Protein AF-A0A952EY52-F1 (afdb_monomer_lite)

Sequence (114 aa):
MATPSFNVDDKAAGAGRILRYQLNVLASTAEDVVQSAGGWLYDRARAGWDVNVFVAGGDPRPLVILGATALDLDEGLLSMVRGASHGAALAVSADLLGADIRVRDEILRVLKHG

Radius of gyration: 19.31 Å; chains: 1; bounding box: 33×36×69 Å

Structure (mmCIF, N/CA/C/O backbone):
data_AF-A0A952EY52-F1
#
_entry.id   AF-A0A952EY52-F1
#
loop_
_atom_site.group_PDB
_atom_site.id
_atom_site.type_symbol
_atom_site.label_atom_id
_atom_site.label_alt_id
_atom_site.label_comp_id
_atom_site.label_asym_id
_atom_site.label_entity_id
_atom_site.label_seq_id
_atom_site.pdbx_PDB_ins_code
_atom_site.Cartn_x
_atom_site.Cartn_y
_atom_site.Cartn_z
_atom_site.occupancy
_atom_site.B_iso_or_equiv
_atom_site.auth_seq_id
_atom_site.auth_c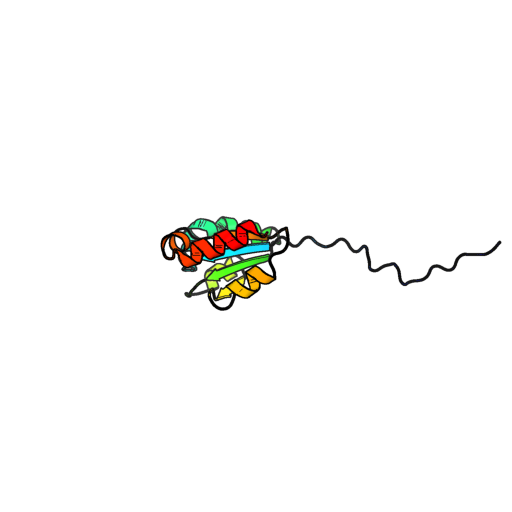omp_id
_atom_site.auth_asym_id
_atom_site.auth_atom_id
_atom_site.pdbx_PDB_model_num
ATOM 1 N N . MET A 1 1 ? 12.114 24.372 -59.624 1.00 39.31 1 MET A N 1
ATOM 2 C CA . MET A 1 1 ? 12.897 23.459 -58.768 1.00 39.31 1 MET A CA 1
ATOM 3 C C . MET A 1 1 ? 13.195 24.214 -57.483 1.00 39.31 1 MET A C 1
ATOM 5 O O . MET A 1 1 ? 14.107 25.024 -57.460 1.00 39.31 1 MET A O 1
ATOM 9 N N . ALA A 1 2 ? 12.313 24.071 -56.493 1.00 35.53 2 ALA A N 1
ATOM 10 C CA . ALA A 1 2 ? 12.367 24.765 -55.209 1.00 35.53 2 ALA A CA 1
ATOM 11 C C . ALA A 1 2 ? 12.307 23.700 -54.110 1.00 35.53 2 ALA A C 1
ATOM 13 O O . ALA A 1 2 ? 11.397 22.872 -54.096 1.00 35.53 2 ALA A O 1
ATOM 14 N N . THR A 1 3 ? 13.328 23.677 -53.265 1.00 33.28 3 THR A N 1
ATOM 15 C CA . THR A 1 3 ? 13.502 22.740 -52.154 1.00 33.28 3 THR A CA 1
ATOM 16 C C . THR A 1 3 ? 12.618 23.193 -50.989 1.00 33.28 3 THR A C 1
ATOM 18 O O . THR A 1 3 ? 12.706 24.367 -50.628 1.00 33.28 3 THR A O 1
ATOM 21 N N . PRO A 1 4 ? 11.775 22.340 -50.376 1.00 35.66 4 PRO A N 1
ATOM 22 C CA . PRO A 1 4 ? 11.074 22.738 -49.169 1.00 35.66 4 PRO A CA 1
ATOM 23 C C . PRO A 1 4 ? 12.022 22.593 -47.972 1.00 35.66 4 PRO A C 1
ATOM 25 O O . PRO A 1 4 ? 12.627 21.544 -47.746 1.00 35.66 4 PRO A O 1
ATOM 28 N N . SER A 1 5 ? 12.172 23.685 -47.232 1.00 36.38 5 SER A N 1
ATOM 29 C CA . SER A 1 5 ? 12.900 23.768 -45.970 1.00 36.38 5 SER A CA 1
ATOM 30 C C . SER A 1 5 ? 12.144 22.988 -44.888 1.00 36.38 5 SER A C 1
ATOM 32 O O . SER A 1 5 ? 10.977 23.273 -44.628 1.00 36.38 5 SER A O 1
ATOM 34 N N . PHE A 1 6 ? 12.790 22.011 -44.251 1.00 40.81 6 PHE A N 1
ATOM 35 C CA . PHE A 1 6 ? 12.226 21.307 -43.097 1.00 40.81 6 PHE A CA 1
ATOM 36 C C . PHE A 1 6 ? 12.384 22.174 -41.841 1.00 40.81 6 PHE A C 1
ATOM 38 O O . PHE A 1 6 ? 13.500 22.382 -41.367 1.00 40.81 6 PHE A O 1
ATOM 45 N N . ASN A 1 7 ? 11.264 22.684 -41.323 1.00 40.50 7 ASN A N 1
ATOM 46 C CA . ASN A 1 7 ? 11.189 23.350 -40.022 1.00 40.50 7 ASN A CA 1
ATOM 47 C C . ASN A 1 7 ? 11.358 22.314 -38.898 1.00 40.50 7 ASN A C 1
ATOM 49 O O . ASN A 1 7 ? 10.758 21.241 -38.936 1.00 40.50 7 ASN A O 1
ATOM 53 N N . VAL A 1 8 ? 12.179 22.641 -37.899 1.00 46.69 8 VAL A N 1
ATOM 54 C CA . VAL A 1 8 ? 12.561 21.757 -36.777 1.00 46.69 8 VAL A CA 1
ATOM 55 C C . VAL A 1 8 ? 11.474 21.670 -35.689 1.00 46.69 8 VAL A C 1
ATOM 57 O O . VAL A 1 8 ? 11.587 20.871 -34.763 1.00 46.69 8 VAL A O 1
ATOM 60 N N . ASP A 1 9 ? 10.367 22.396 -35.833 1.00 40.97 9 ASP A N 1
ATOM 61 C CA . ASP A 1 9 ? 9.413 22.600 -34.737 1.00 40.97 9 ASP A CA 1
ATOM 62 C C . ASP A 1 9 ? 8.308 21.532 -34.602 1.00 40.97 9 ASP A C 1
ATOM 64 O O . ASP A 1 9 ? 7.505 21.606 -33.678 1.00 40.97 9 ASP A O 1
ATOM 68 N N . ASP A 1 10 ? 8.290 20.492 -35.446 1.00 40.47 10 ASP A N 1
ATOM 69 C CA . ASP A 1 10 ? 7.224 19.465 -35.438 1.00 40.47 10 ASP A CA 1
ATOM 70 C C . ASP A 1 10 ? 7.632 18.116 -34.802 1.00 40.47 10 ASP A C 1
ATOM 72 O O . ASP A 1 10 ? 6.899 17.127 -34.842 1.00 40.47 10 ASP A O 1
ATOM 76 N N . LYS A 1 11 ? 8.827 18.027 -34.198 1.00 37.03 11 LYS A N 1
ATOM 77 C CA . LYS A 1 11 ? 9.395 16.743 -33.730 1.00 37.03 11 LYS A CA 1
ATOM 78 C C . LYS A 1 11 ? 9.089 16.385 -32.267 1.00 37.03 11 LYS A C 1
ATOM 80 O O . LYS A 1 11 ? 9.623 15.399 -31.761 1.00 37.03 11 LYS A O 1
ATOM 85 N N . ALA A 1 12 ? 8.235 17.143 -31.580 1.00 42.03 12 ALA A N 1
ATOM 86 C CA . ALA A 1 12 ? 7.924 16.917 -30.162 1.00 42.03 12 ALA A CA 1
ATOM 87 C C . ALA A 1 12 ? 6.513 16.357 -29.889 1.00 42.03 12 ALA A C 1
ATOM 89 O O . ALA A 1 12 ? 6.153 16.173 -28.730 1.00 42.03 12 ALA A O 1
ATOM 90 N N . ALA A 1 13 ? 5.715 16.045 -30.916 1.00 43.22 13 ALA A N 1
ATOM 91 C CA . ALA A 1 13 ? 4.338 15.561 -30.739 1.00 43.22 13 ALA A CA 1
ATOM 92 C C . ALA A 1 13 ? 4.173 14.026 -30.824 1.00 43.22 13 ALA A C 1
ATOM 94 O O . ALA A 1 13 ? 3.051 13.527 -30.822 1.00 43.22 13 ALA A O 1
ATOM 95 N N . GLY A 1 14 ? 5.270 13.259 -30.896 1.00 40.38 14 GLY A N 1
ATOM 96 C CA . GLY A 1 14 ? 5.219 11.821 -31.204 1.00 40.38 14 GLY A CA 1
ATOM 97 C C . GLY A 1 14 ? 6.223 10.929 -30.474 1.00 40.38 14 GLY A C 1
ATOM 98 O O . GLY A 1 14 ? 6.431 9.794 -30.898 1.00 40.38 14 GLY A O 1
ATOM 99 N N . ALA A 1 15 ? 6.856 11.391 -29.392 1.00 45.59 15 ALA A N 1
ATOM 100 C CA . ALA A 1 15 ? 7.567 10.474 -28.503 1.00 45.59 15 ALA A CA 1
ATOM 101 C C . ALA A 1 15 ? 6.502 9.678 -27.740 1.00 45.59 15 ALA A C 1
ATOM 103 O O . ALA A 1 15 ? 5.826 10.238 -26.878 1.00 45.59 15 ALA A O 1
ATOM 104 N N . GLY A 1 16 ? 6.286 8.419 -28.141 1.00 44.97 16 GLY A N 1
ATOM 105 C CA . GLY A 1 16 ? 5.243 7.544 -27.609 1.00 44.97 16 GLY A CA 1
ATOM 106 C C . GLY A 1 16 ? 5.084 7.731 -26.106 1.00 44.97 16 GLY A C 1
ATOM 107 O O . GLY A 1 16 ? 6.040 7.519 -25.360 1.00 44.97 16 GLY A O 1
ATOM 108 N N . ARG A 1 17 ? 3.901 8.191 -25.672 1.00 52.97 17 ARG A N 1
ATOM 109 C CA . ARG A 1 17 ? 3.584 8.309 -24.246 1.00 52.97 17 ARG A CA 1
ATOM 110 C C . ARG A 1 17 ? 3.857 6.936 -23.651 1.00 52.97 17 ARG A C 1
ATOM 112 O O . ARG A 1 17 ? 3.128 5.994 -23.951 1.00 52.97 17 ARG A O 1
ATOM 119 N N . ILE A 1 18 ? 4.923 6.813 -22.865 1.00 57.75 18 ILE A N 1
ATOM 120 C CA . ILE A 1 18 ? 5.140 5.629 -22.047 1.00 57.75 18 ILE A CA 1
ATOM 121 C C . ILE A 1 18 ? 3.909 5.586 -21.145 1.00 57.75 18 ILE A C 1
ATOM 123 O O . ILE A 1 18 ? 3.749 6.439 -20.273 1.00 57.75 18 ILE A O 1
ATOM 127 N N . LEU A 1 19 ? 2.977 4.680 -21.445 1.00 61.03 19 LEU A N 1
ATOM 128 C CA . LEU A 1 19 ? 1.798 4.453 -20.625 1.00 61.03 19 LEU A CA 1
ATOM 129 C C . LEU A 1 19 ? 2.312 3.888 -19.308 1.00 61.03 19 LEU A C 1
ATOM 131 O O . LEU A 1 19 ? 2.586 2.695 -19.203 1.00 61.03 19 LEU A O 1
ATOM 135 N N . ARG A 1 20 ? 2.523 4.762 -18.324 1.00 71.06 20 ARG A N 1
ATOM 136 C CA . ARG A 1 20 ? 2.875 4.323 -16.985 1.00 71.06 20 ARG A CA 1
ATOM 137 C C . ARG A 1 20 ? 1.584 3.989 -16.268 1.00 71.06 20 ARG A C 1
ATOM 139 O O . ARG A 1 20 ? 0.840 4.873 -15.851 1.00 71.06 20 ARG A O 1
ATOM 146 N N . TYR A 1 21 ? 1.275 2.699 -16.254 1.00 85.12 21 TYR A N 1
ATOM 147 C CA . TYR A 1 21 ? 0.120 2.180 -15.543 1.00 85.12 21 TYR A CA 1
ATOM 148 C C . TYR A 1 21 ? 0.284 2.470 -14.059 1.00 85.12 21 TYR A C 1
ATOM 150 O O . TYR A 1 21 ? 1.365 2.287 -13.497 1.00 85.12 21 TYR A O 1
ATOM 158 N N . GLN A 1 22 ? -0.793 2.941 -13.445 1.00 88.50 22 GLN A N 1
ATOM 159 C CA . GLN A 1 22 ? -0.808 3.286 -12.033 1.00 88.50 22 GLN A CA 1
ATOM 160 C C . GLN A 1 22 ? -1.711 2.307 -11.295 1.00 88.50 22 GLN A C 1
ATOM 162 O O . GLN A 1 22 ? -2.770 1.928 -11.797 1.00 88.50 22 GLN A O 1
ATOM 167 N N . LEU A 1 23 ? -1.297 1.896 -10.105 1.00 90.25 23 LEU A N 1
ATOM 168 C CA . LEU A 1 23 ? -2.119 1.145 -9.171 1.0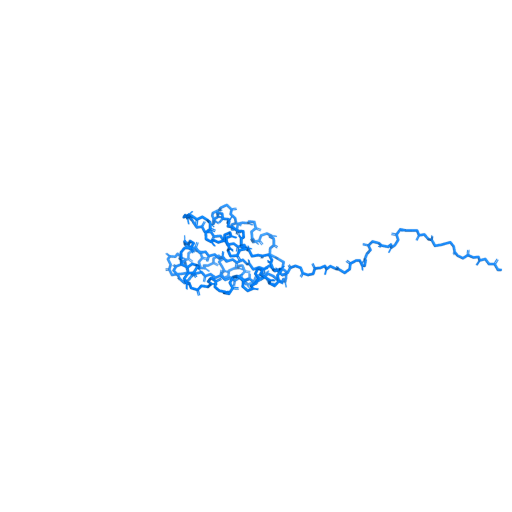0 90.25 23 LEU A CA 1
ATOM 169 C C . LEU A 1 23 ? -2.199 1.944 -7.879 1.00 90.25 23 LEU A C 1
ATOM 171 O O . LEU A 1 23 ? -1.182 2.160 -7.230 1.00 90.25 23 LEU A O 1
ATOM 175 N N . ASN A 1 24 ? -3.405 2.337 -7.497 1.00 91.00 24 ASN A N 1
ATOM 176 C CA . ASN A 1 24 ? -3.665 2.958 -6.212 1.00 91.00 24 ASN A CA 1
ATOM 177 C C . ASN A 1 24 ? -4.342 1.947 -5.283 1.00 91.00 24 ASN A C 1
ATOM 179 O O . ASN A 1 24 ? -5.304 1.286 -5.673 1.00 91.00 24 ASN A O 1
ATOM 183 N N . VAL A 1 25 ? -3.845 1.822 -4.058 1.00 90.94 25 VAL A N 1
ATOM 184 C CA . VAL A 1 25 ? -4.369 0.911 -3.037 1.00 90.94 25 VAL A CA 1
ATOM 185 C C . VAL A 1 25 ? -4.743 1.726 -1.810 1.00 90.94 25 VAL A C 1
ATOM 187 O O . VAL A 1 25 ? -3.903 2.455 -1.301 1.00 90.94 25 VAL A O 1
ATOM 190 N N . LEU A 1 26 ? -5.974 1.605 -1.322 1.00 89.19 26 LEU A N 1
ATOM 191 C CA . LEU A 1 26 ? -6.395 2.199 -0.051 1.00 89.19 26 LEU A CA 1
ATOM 192 C C . LEU A 1 26 ? -6.449 1.114 1.022 1.00 89.19 26 LEU A C 1
ATOM 194 O O . LEU A 1 26 ? -7.087 0.082 0.804 1.00 89.19 26 LEU A O 1
ATOM 198 N N . ALA A 1 27 ? -5.822 1.338 2.173 1.00 88.06 27 ALA A N 1
ATOM 199 C CA . ALA A 1 27 ? -5.846 0.379 3.270 1.00 88.06 27 ALA A CA 1
ATOM 200 C C . ALA A 1 27 ? -5.802 1.029 4.652 1.00 88.06 27 ALA A C 1
ATOM 202 O O . ALA A 1 27 ? -5.360 2.162 4.824 1.00 88.06 27 ALA A O 1
ATOM 203 N N . SER A 1 28 ? -6.265 0.280 5.651 1.00 84.62 28 SER A N 1
ATOM 204 C CA . SER A 1 28 ? -6.181 0.665 7.059 1.00 84.62 28 SER A CA 1
ATOM 205 C C . SER A 1 28 ? -4.743 0.577 7.575 1.00 84.62 28 SER A C 1
ATOM 207 O O . SER A 1 28 ? -4.270 1.517 8.210 1.00 84.62 28 SER A O 1
ATOM 209 N N . THR A 1 29 ? -4.034 -0.516 7.270 1.00 88.12 29 THR A N 1
ATOM 210 C CA . THR A 1 29 ? -2.648 -0.742 7.702 1.00 88.12 29 THR A CA 1
ATOM 211 C C . THR A 1 29 ? -1.787 -1.366 6.603 1.00 88.12 29 THR A C 1
ATOM 213 O O . THR A 1 29 ? -2.287 -1.984 5.660 1.00 88.12 29 THR A O 1
ATOM 216 N N . ALA A 1 30 ? -0.466 -1.217 6.725 1.00 91.19 30 ALA A N 1
ATOM 217 C CA . ALA A 1 30 ? 0.488 -1.835 5.807 1.00 91.19 30 ALA A CA 1
ATOM 218 C C . ALA A 1 30 ? 0.503 -3.370 5.930 1.00 91.19 30 ALA A C 1
ATOM 220 O O . ALA A 1 30 ? 0.692 -4.063 4.931 1.00 91.19 30 ALA A O 1
ATOM 221 N N . GLU A 1 31 ? 0.289 -3.910 7.133 1.00 91.31 31 GLU A N 1
ATOM 222 C CA . GLU A 1 31 ? 0.303 -5.351 7.396 1.00 91.31 31 GLU A CA 1
ATOM 223 C C . GLU A 1 31 ? -0.818 -6.083 6.653 1.00 91.31 31 GLU A C 1
ATOM 225 O O . GLU A 1 31 ? -0.550 -7.117 6.041 1.00 91.31 31 GLU A O 1
ATOM 230 N N . ASP A 1 32 ? -2.035 -5.524 6.644 1.00 88.44 32 ASP A N 1
ATOM 231 C CA . ASP A 1 32 ? -3.172 -6.086 5.900 1.00 88.44 32 ASP A CA 1
ATOM 232 C C . ASP A 1 32 ? -2.845 -6.175 4.402 1.00 88.44 32 ASP A C 1
ATOM 234 O O . ASP A 1 32 ? -2.971 -7.230 3.779 1.00 88.44 32 ASP A O 1
ATOM 238 N N . VAL A 1 33 ? -2.300 -5.099 3.825 1.00 92.31 33 VAL A N 1
ATOM 239 C CA . VAL A 1 33 ? -1.910 -5.071 2.406 1.00 92.31 33 VAL A CA 1
ATOM 240 C C . VAL A 1 33 ? -0.856 -6.127 2.092 1.00 92.31 33 VAL A C 1
ATOM 242 O O . VAL A 1 33 ? -0.964 -6.830 1.086 1.00 92.31 33 VAL A O 1
ATOM 245 N N . VAL A 1 34 ? 0.170 -6.251 2.934 1.00 94.00 34 VAL A N 1
ATOM 246 C CA . VAL A 1 34 ? 1.249 -7.222 2.723 1.00 94.00 34 VAL A CA 1
ATOM 247 C C . VAL A 1 34 ? 0.716 -8.649 2.818 1.00 94.00 34 VAL A C 1
ATOM 249 O O . VAL A 1 34 ? 1.022 -9.465 1.946 1.00 94.00 34 VAL A O 1
ATOM 252 N N . GLN A 1 35 ? -0.102 -8.945 3.830 1.00 93.81 35 GLN A N 1
ATOM 253 C CA . GLN A 1 35 ? -0.677 -10.272 4.042 1.00 93.81 35 GLN A CA 1
ATOM 254 C C . GLN A 1 35 ? -1.636 -10.669 2.913 1.00 93.81 35 GLN A C 1
ATOM 256 O O . GLN A 1 35 ? -1.597 -11.806 2.442 1.00 93.81 35 GLN A O 1
ATOM 261 N N . SER A 1 36 ? -2.479 -9.738 2.476 1.00 91.38 36 SER A N 1
ATOM 262 C CA . SER A 1 36 ? -3.565 -10.003 1.532 1.00 91.38 36 SER A CA 1
ATOM 263 C C . SER A 1 36 ? -3.124 -9.906 0.067 1.00 91.38 36 SER A C 1
ATOM 265 O O . SER A 1 36 ? -3.629 -10.639 -0.783 1.00 91.38 36 SER A O 1
ATOM 267 N N . ALA A 1 37 ? -2.188 -9.005 -0.252 1.00 93.88 37 ALA A N 1
ATOM 268 C CA . ALA A 1 37 ? -1.859 -8.635 -1.630 1.00 93.88 37 ALA A CA 1
ATOM 269 C C . ALA A 1 37 ? -0.359 -8.400 -1.897 1.00 93.88 37 ALA A C 1
ATOM 271 O O . ALA A 1 37 ? -0.005 -7.954 -2.990 1.00 93.88 37 ALA A O 1
ATOM 272 N N . GLY A 1 38 ? 0.542 -8.719 -0.961 1.00 95.00 38 GLY A N 1
ATOM 273 C CA . GLY A 1 38 ? 1.967 -8.384 -1.078 1.00 95.00 38 GLY A CA 1
ATOM 274 C C . GLY A 1 38 ? 2.643 -8.914 -2.349 1.00 95.00 38 GLY A C 1
ATOM 275 O O . GLY A 1 38 ? 3.333 -8.166 -3.041 1.00 95.00 38 GLY A O 1
ATOM 276 N N . GLY A 1 39 ? 2.389 -10.177 -2.710 1.00 96.06 39 GLY A N 1
ATOM 277 C CA . GLY A 1 39 ? 2.919 -10.764 -3.949 1.00 96.06 39 GLY A CA 1
ATOM 278 C C . GLY A 1 39 ? 2.414 -10.051 -5.208 1.00 96.06 39 GLY A C 1
ATOM 279 O O . GLY A 1 39 ? 3.189 -9.765 -6.115 1.00 96.06 39 GLY A O 1
ATOM 280 N N . TRP A 1 40 ? 1.135 -9.671 -5.227 1.00 94.69 40 TRP A N 1
ATOM 281 C CA . TRP A 1 40 ? 0.537 -8.957 -6.354 1.00 94.69 40 TRP A CA 1
ATOM 282 C C . TRP A 1 40 ? 1.083 -7.530 -6.501 1.00 94.69 40 TRP A C 1
ATOM 284 O O . TRP A 1 40 ? 1.367 -7.098 -7.618 1.00 94.69 40 TRP A O 1
ATOM 294 N N . LEU A 1 41 ? 1.287 -6.809 -5.391 1.00 95.44 41 LEU A N 1
ATOM 295 C CA . LEU A 1 41 ? 1.928 -5.487 -5.403 1.00 95.44 41 LEU A CA 1
ATOM 296 C C . LEU A 1 41 ? 3.344 -5.571 -5.973 1.00 95.44 41 LEU A C 1
ATOM 298 O O . LEU A 1 41 ? 3.697 -4.777 -6.847 1.00 95.44 41 LEU A O 1
ATOM 302 N N . TYR A 1 42 ? 4.120 -6.562 -5.525 1.00 96.56 42 TYR A N 1
ATOM 303 C CA . TYR A 1 42 ? 5.469 -6.794 -6.028 1.00 96.56 42 TYR A CA 1
ATOM 304 C C . TYR A 1 42 ? 5.477 -7.069 -7.534 1.00 96.56 42 TYR A C 1
ATOM 306 O O . TYR A 1 42 ? 6.270 -6.472 -8.262 1.00 96.56 42 TYR A O 1
ATOM 314 N N . ASP A 1 43 ? 4.566 -7.911 -8.027 1.00 95.19 43 ASP A N 1
ATOM 315 C CA . ASP A 1 43 ? 4.451 -8.206 -9.458 1.00 95.19 43 ASP A CA 1
ATOM 316 C C . ASP A 1 43 ? 4.147 -6.947 -10.282 1.00 95.19 43 ASP A C 1
ATOM 318 O O . ASP A 1 43 ? 4.712 -6.754 -11.361 1.00 95.19 43 ASP A O 1
ATOM 322 N N . ARG A 1 44 ? 3.279 -6.059 -9.776 1.00 94.50 44 ARG A N 1
ATOM 323 C CA . ARG A 1 44 ? 2.937 -4.794 -10.447 1.00 94.50 44 ARG A CA 1
ATOM 324 C C . ARG A 1 44 ? 4.100 -3.812 -10.446 1.00 94.50 44 ARG A C 1
ATOM 326 O O . ARG A 1 44 ? 4.438 -3.291 -11.509 1.00 94.50 44 ARG A O 1
ATOM 333 N N . ALA A 1 45 ? 4.754 -3.623 -9.304 1.00 94.31 45 ALA A N 1
ATOM 334 C CA . ALA A 1 45 ? 5.942 -2.781 -9.209 1.00 94.31 45 ALA A CA 1
ATOM 335 C C . ALA A 1 45 ? 7.059 -3.299 -10.131 1.00 94.31 45 ALA A C 1
ATOM 337 O O . ALA A 1 45 ? 7.648 -2.544 -10.905 1.00 94.31 45 ALA A O 1
ATOM 338 N N . ARG A 1 46 ? 7.291 -4.617 -10.144 1.00 94.44 46 ARG A N 1
ATOM 339 C CA . ARG A 1 46 ? 8.272 -5.272 -11.020 1.00 94.44 46 ARG A CA 1
ATOM 340 C C . ARG A 1 46 ? 7.920 -5.161 -12.504 1.00 94.44 46 ARG A C 1
ATOM 342 O O . ARG A 1 46 ? 8.823 -5.113 -13.337 1.00 94.44 46 ARG A O 1
ATOM 349 N N . ALA A 1 47 ? 6.635 -5.090 -12.843 1.00 92.25 47 ALA A N 1
ATOM 350 C CA . ALA A 1 47 ? 6.159 -4.809 -14.196 1.00 92.25 47 ALA A CA 1
ATOM 351 C C . ALA A 1 47 ? 6.290 -3.323 -14.596 1.00 92.25 47 ALA A C 1
ATOM 353 O O . ALA A 1 47 ? 5.883 -2.954 -15.697 1.00 92.25 47 ALA A O 1
ATOM 354 N N . GLY A 1 48 ? 6.845 -2.471 -13.726 1.00 91.06 48 GLY A N 1
ATOM 355 C CA . GLY A 1 48 ? 7.078 -1.050 -13.987 1.00 91.06 48 GLY A CA 1
ATOM 356 C C . GLY A 1 48 ? 5.857 -0.158 -13.758 1.00 91.06 48 GLY A C 1
ATOM 357 O O . GLY A 1 48 ? 5.821 0.955 -14.284 1.00 91.06 48 GLY A O 1
ATOM 358 N N . TRP A 1 49 ? 4.852 -0.641 -13.020 1.00 91.88 49 TRP A N 1
ATOM 359 C CA . TRP A 1 49 ? 3.695 0.171 -12.644 1.00 91.88 49 TRP A CA 1
ATOM 360 C C . TRP A 1 49 ? 4.070 1.126 -11.508 1.00 91.88 49 TRP A C 1
ATOM 362 O O . TRP A 1 49 ? 4.825 0.756 -10.610 1.00 91.88 49 TRP A O 1
ATOM 372 N N . ASP A 1 50 ? 3.491 2.327 -11.508 1.00 90.81 50 ASP A N 1
ATOM 373 C CA . ASP A 1 50 ? 3.536 3.207 -10.339 1.00 90.81 50 ASP A CA 1
ATOM 374 C C . ASP A 1 50 ? 2.526 2.687 -9.308 1.00 90.81 50 ASP A C 1
ATOM 376 O O . ASP A 1 50 ? 1.315 2.850 -9.475 1.00 90.81 50 ASP A O 1
ATOM 380 N N . VAL A 1 51 ? 3.015 2.025 -8.259 1.00 93.69 51 VAL A N 1
ATOM 381 C CA . VAL A 1 51 ? 2.176 1.487 -7.182 1.00 93.69 51 VAL A CA 1
ATOM 382 C C . VAL A 1 51 ? 2.158 2.474 -6.018 1.00 93.69 51 VAL A C 1
ATOM 384 O O . VAL A 1 51 ? 3.183 2.689 -5.374 1.00 93.69 51 VAL A O 1
ATOM 387 N N . ASN A 1 52 ? 0.994 3.049 -5.729 1.00 92.69 52 ASN A N 1
ATOM 388 C CA . ASN A 1 52 ? 0.761 3.958 -4.611 1.00 92.69 52 ASN A CA 1
ATOM 389 C C . ASN A 1 52 ? -0.150 3.279 -3.591 1.00 92.69 52 ASN A C 1
ATOM 391 O O . ASN A 1 52 ? -1.231 2.807 -3.939 1.00 92.69 52 ASN A O 1
ATOM 395 N N . VAL A 1 53 ? 0.265 3.241 -2.331 1.00 92.62 53 VAL A N 1
ATOM 396 C CA . VAL A 1 53 ? -0.509 2.647 -1.241 1.00 92.62 53 VAL A CA 1
ATOM 397 C C . VAL A 1 53 ? -0.775 3.725 -0.205 1.00 92.62 53 VAL A C 1
ATOM 399 O O . VAL A 1 53 ? 0.152 4.237 0.412 1.00 92.62 53 VAL A O 1
ATOM 402 N N . PHE A 1 54 ? -2.043 4.061 -0.028 1.00 91.44 54 PHE A N 1
ATOM 403 C CA . PHE A 1 54 ? -2.536 5.035 0.928 1.00 91.44 54 PHE A CA 1
ATOM 404 C C . PHE A 1 54 ? -2.936 4.300 2.209 1.00 91.44 54 PHE A C 1
ATOM 406 O O . PHE A 1 54 ? -3.851 3.473 2.180 1.00 91.44 54 PHE A O 1
ATOM 413 N N . VAL A 1 55 ? -2.236 4.572 3.309 1.00 89.12 55 VAL A N 1
ATOM 414 C CA . VAL A 1 55 ? -2.444 3.922 4.613 1.00 89.12 55 VAL A CA 1
ATOM 415 C C . VAL A 1 55 ? -2.718 4.954 5.699 1.00 89.12 55 VAL A C 1
ATOM 417 O O . VAL A 1 55 ? -2.124 6.028 5.695 1.00 89.12 55 VAL A O 1
ATOM 420 N N . ALA A 1 56 ? -3.609 4.632 6.639 1.00 83.25 56 ALA A N 1
ATOM 421 C CA . ALA A 1 56 ? -3.934 5.515 7.766 1.00 83.25 56 ALA A CA 1
ATOM 422 C C . ALA A 1 56 ? -2.818 5.574 8.833 1.00 83.25 56 ALA A C 1
ATOM 424 O O . ALA A 1 56 ? -2.870 6.382 9.757 1.00 83.25 56 ALA A O 1
ATOM 425 N N . GLY A 1 57 ? -1.818 4.694 8.738 1.00 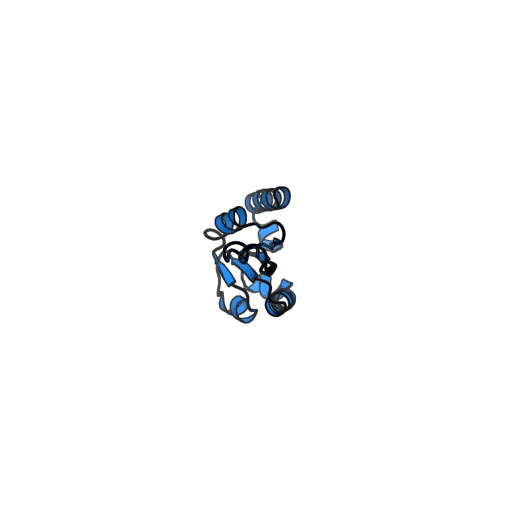81.44 57 GLY A N 1
ATOM 426 C CA . GLY A 1 57 ? -0.661 4.671 9.623 1.00 81.44 57 GLY A CA 1
ATOM 427 C C . GLY A 1 57 ? 0.090 3.341 9.582 1.00 81.44 57 GLY A C 1
ATOM 428 O O . GLY A 1 57 ? -0.230 2.444 8.800 1.00 81.44 57 GLY A O 1
ATOM 429 N N . GLY A 1 58 ? 1.094 3.217 10.451 1.00 85.50 58 GLY A N 1
ATOM 430 C CA . GLY A 1 58 ? 1.962 2.040 10.549 1.00 85.50 58 GLY A CA 1
ATOM 431 C C . GLY A 1 58 ? 3.343 2.251 9.928 1.00 85.50 58 GLY A C 1
ATOM 432 O O . GLY A 1 58 ? 3.689 3.346 9.485 1.00 85.50 58 GLY A O 1
ATOM 433 N N . ASP A 1 59 ? 4.163 1.200 9.940 1.00 90.44 59 ASP A N 1
ATOM 434 C CA . ASP A 1 59 ? 5.502 1.238 9.351 1.00 90.44 59 ASP A CA 1
ATOM 435 C C . ASP A 1 59 ? 5.410 1.105 7.820 1.00 90.44 59 ASP A C 1
ATOM 437 O O . ASP A 1 59 ? 4.948 0.073 7.331 1.00 90.44 59 ASP A O 1
ATOM 441 N N . PRO A 1 60 ? 5.869 2.096 7.033 1.00 91.94 60 PRO A N 1
ATOM 442 C CA . PRO A 1 60 ? 5.794 2.032 5.577 1.00 91.94 60 PRO A CA 1
ATOM 443 C C . PRO A 1 60 ? 6.849 1.108 4.954 1.00 91.94 60 PRO A C 1
ATOM 445 O O . PRO A 1 60 ? 6.737 0.756 3.778 1.00 91.94 60 PRO A O 1
ATOM 448 N N . ARG A 1 61 ? 7.895 0.712 5.698 1.00 95.25 61 ARG A N 1
ATOM 449 C CA . ARG A 1 61 ? 9.038 -0.042 5.147 1.00 95.25 61 ARG A CA 1
ATOM 450 C C . ARG A 1 61 ? 8.649 -1.320 4.393 1.00 95.25 61 ARG A C 1
ATOM 452 O O . ARG A 1 61 ? 9.227 -1.535 3.327 1.00 95.25 61 ARG A O 1
ATOM 459 N N . PRO A 1 62 ? 7.697 -2.154 4.857 1.00 95.25 62 PRO A N 1
ATOM 460 C CA . PRO A 1 62 ? 7.268 -3.334 4.110 1.00 95.25 62 PRO A CA 1
ATOM 461 C C . PRO A 1 62 ? 6.751 -2.999 2.706 1.00 95.25 62 PRO A C 1
ATOM 463 O O . PRO A 1 62 ? 7.093 -3.692 1.753 1.00 95.25 62 PRO A O 1
ATOM 466 N N . LEU A 1 63 ? 5.998 -1.907 2.547 1.00 96.12 63 LEU A N 1
ATOM 467 C CA . LEU A 1 63 ? 5.461 -1.475 1.251 1.00 96.12 63 LEU A CA 1
ATOM 468 C C . LEU A 1 63 ? 6.572 -0.971 0.323 1.00 96.12 63 LEU A C 1
ATOM 470 O O . LEU A 1 63 ? 6.595 -1.308 -0.861 1.00 96.12 63 LEU A O 1
ATOM 474 N N . VAL A 1 64 ? 7.541 -0.237 0.877 1.00 96.31 64 VAL A N 1
ATOM 475 C CA . VAL A 1 64 ? 8.721 0.232 0.134 1.00 96.31 64 VAL A CA 1
ATOM 476 C C . VAL A 1 64 ? 9.562 -0.945 -0.369 1.00 96.31 64 VAL A C 1
ATOM 478 O O . VAL A 1 64 ? 10.022 -0.926 -1.508 1.00 96.31 64 VAL A O 1
ATOM 481 N N . ILE A 1 65 ? 9.720 -2.003 0.435 1.00 96.75 65 ILE A N 1
ATOM 482 C CA . ILE A 1 65 ? 10.414 -3.237 0.023 1.00 96.75 65 ILE A CA 1
ATOM 483 C C . ILE A 1 65 ? 9.717 -3.899 -1.175 1.00 96.75 65 ILE A C 1
ATOM 485 O O . ILE A 1 65 ? 10.390 -4.432 -2.056 1.00 96.75 65 ILE A O 1
ATOM 489 N N . LEU A 1 66 ? 8.384 -3.835 -1.243 1.00 96.38 66 LEU A N 1
ATOM 490 C CA . LEU A 1 66 ? 7.608 -4.352 -2.376 1.00 96.38 66 LEU A CA 1
ATOM 491 C C . LEU A 1 66 ? 7.692 -3.465 -3.630 1.00 96.38 66 LEU A C 1
ATOM 493 O O . LEU A 1 66 ? 7.161 -3.842 -4.672 1.00 96.38 66 LEU A O 1
ATOM 497 N N . GLY A 1 67 ? 8.365 -2.313 -3.555 1.00 95.62 67 GLY A N 1
ATOM 498 C CA . GLY A 1 67 ? 8.477 -1.356 -4.654 1.00 95.62 67 GLY A CA 1
ATOM 499 C C . GLY A 1 67 ? 7.289 -0.400 -4.765 1.00 95.62 67 GLY A C 1
ATOM 500 O O . GLY A 1 67 ? 7.092 0.192 -5.824 1.00 95.62 67 GLY A O 1
ATOM 501 N N . ALA A 1 68 ? 6.498 -0.249 -3.698 1.00 95.81 68 ALA A N 1
ATOM 502 C CA . ALA A 1 68 ? 5.385 0.688 -3.644 1.00 95.81 68 ALA A CA 1
ATOM 503 C C . ALA A 1 68 ? 5.762 2.008 -2.952 1.00 95.81 68 ALA A C 1
ATOM 505 O O . ALA A 1 68 ? 6.596 2.051 -2.045 1.00 95.81 68 ALA A O 1
ATOM 506 N N . THR A 1 69 ? 5.084 3.084 -3.345 1.00 94.44 69 THR A N 1
ATOM 507 C CA . THR A 1 69 ? 5.104 4.374 -2.650 1.00 94.44 69 THR A CA 1
ATOM 508 C C . THR A 1 69 ? 4.038 4.359 -1.562 1.00 94.44 69 THR A C 1
ATOM 510 O O . THR A 1 69 ? 2.848 4.298 -1.869 1.00 94.44 69 THR A O 1
ATOM 513 N N . ALA A 1 70 ? 4.452 4.414 -0.297 1.00 92.94 70 ALA A N 1
ATOM 514 C CA . ALA A 1 70 ? 3.533 4.566 0.827 1.00 92.94 70 ALA A CA 1
ATOM 515 C C . ALA A 1 70 ? 3.167 6.045 1.011 1.00 92.94 70 ALA A C 1
ATOM 517 O O . ALA A 1 70 ? 4.049 6.903 1.075 1.00 92.94 70 ALA A O 1
ATOM 518 N N . LEU A 1 71 ? 1.872 6.329 1.085 1.00 90.69 71 LEU A N 1
ATOM 519 C CA . LEU A 1 71 ? 1.291 7.657 1.231 1.00 90.69 71 LEU A CA 1
ATOM 520 C C . LEU A 1 71 ? 0.343 7.658 2.428 1.00 90.69 71 LEU A C 1
ATOM 522 O O . LEU A 1 71 ? -0.291 6.646 2.728 1.00 90.69 71 LEU A O 1
ATOM 526 N N . ASP A 1 72 ? 0.232 8.802 3.089 1.00 87.31 72 ASP A N 1
ATOM 527 C CA . ASP A 1 72 ? -0.784 8.999 4.114 1.00 87.31 72 ASP A CA 1
ATOM 528 C C . ASP A 1 72 ? -2.181 9.019 3.472 1.00 87.31 72 ASP A C 1
ATOM 530 O O . ASP A 1 72 ? -2.386 9.623 2.410 1.00 87.31 72 ASP A O 1
ATOM 534 N N . LEU A 1 73 ? -3.131 8.305 4.079 1.00 82.44 73 LEU A N 1
ATOM 535 C CA . LEU A 1 73 ? -4.482 8.165 3.541 1.00 82.44 73 LEU A CA 1
ATOM 536 C C . LEU A 1 73 ? -5.252 9.489 3.536 1.00 82.44 73 LEU A C 1
ATOM 538 O O . LEU A 1 73 ? -5.914 9.790 2.540 1.00 82.44 73 LEU A O 1
ATOM 542 N N . ASP A 1 74 ? -5.139 10.288 4.595 1.00 76.31 74 ASP A N 1
ATOM 543 C CA . ASP A 1 74 ? -5.905 11.525 4.748 1.00 76.31 74 ASP A CA 1
ATOM 544 C C . ASP A 1 74 ? -5.359 12.632 3.838 1.00 76.31 74 ASP A C 1
ATOM 546 O O . ASP A 1 74 ? -6.124 13.354 3.189 1.00 76.31 74 ASP A O 1
ATOM 550 N N . GLU A 1 75 ? -4.035 12.736 3.711 1.00 73.81 75 GLU A N 1
ATOM 551 C CA . GLU A 1 75 ? -3.399 13.729 2.837 1.00 73.81 75 GLU A CA 1
ATOM 552 C C . GLU A 1 75 ? -3.435 13.321 1.352 1.00 73.81 75 GLU A C 1
ATOM 554 O O . GLU A 1 75 ? -3.547 14.163 0.452 1.00 73.81 75 GLU A O 1
ATOM 559 N N . GLY A 1 76 ? -3.354 12.019 1.070 1.00 70.81 76 GLY A N 1
ATOM 560 C CA . GLY A 1 76 ? -3.163 11.491 -0.277 1.00 70.81 76 GLY A CA 1
ATOM 561 C C . GLY A 1 76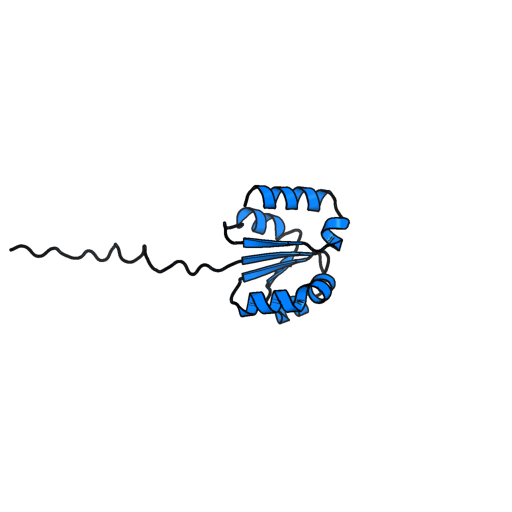 ? -4.446 11.249 -1.081 1.00 70.81 76 GLY A C 1
ATOM 562 O O . GLY A 1 76 ? -4.412 11.326 -2.315 1.00 70.81 76 GLY A O 1
ATOM 563 N N . LEU A 1 77 ?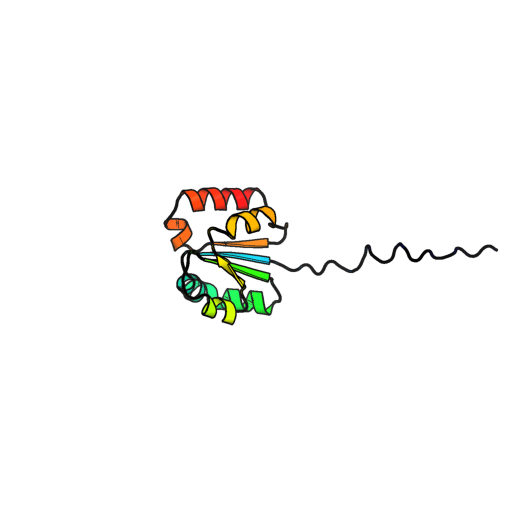 -5.588 11.013 -0.424 1.00 70.69 77 LEU A N 1
ATOM 564 C CA . LEU A 1 77 ? -6.854 10.659 -1.085 1.00 70.69 77 LEU A CA 1
ATOM 565 C C . LEU A 1 77 ? -7.319 11.727 -2.091 1.00 70.69 77 LEU A C 1
ATOM 567 O O . LEU A 1 77 ? -7.701 11.409 -3.220 1.00 70.69 77 LEU A O 1
ATOM 571 N N . LEU A 1 78 ? -7.218 13.010 -1.729 1.00 66.88 78 LEU A N 1
ATOM 572 C CA . LEU A 1 78 ? -7.583 14.125 -2.614 1.00 66.88 78 LEU A CA 1
ATOM 573 C C . LEU A 1 78 ? -6.667 14.236 -3.839 1.00 66.88 78 LEU A C 1
ATOM 575 O O . LEU A 1 78 ? -7.123 14.628 -4.915 1.00 66.88 78 LEU A O 1
ATOM 579 N N . SER A 1 79 ? -5.384 13.905 -3.682 1.00 67.75 79 SER A N 1
ATOM 580 C CA . SER A 1 79 ? -4.414 13.903 -4.780 1.00 67.75 79 SER A CA 1
ATOM 581 C C . SER A 1 79 ? -4.713 12.773 -5.767 1.00 67.75 79 SER A C 1
ATOM 583 O O . SER A 1 79 ? -4.755 13.001 -6.977 1.00 67.75 79 SER A O 1
ATOM 585 N N . MET A 1 80 ? -5.045 11.584 -5.253 1.00 72.69 80 MET A N 1
ATOM 586 C CA . MET A 1 80 ? -5.456 10.436 -6.064 1.00 72.69 80 MET A CA 1
ATOM 587 C C . MET A 1 80 ? -6.698 10.744 -6.910 1.00 72.69 80 MET A C 1
ATOM 589 O O . MET A 1 80 ? -6.699 10.482 -8.110 1.00 72.69 80 MET A O 1
ATOM 593 N N . VAL A 1 81 ? -7.736 11.341 -6.312 1.00 66.94 81 VAL A N 1
ATOM 594 C CA . VAL A 1 81 ? -8.985 11.688 -7.018 1.00 66.94 81 VAL A CA 1
ATOM 595 C C . VAL A 1 81 ? -8.731 12.693 -8.146 1.00 66.94 81 VAL A C 1
ATOM 597 O O . VAL A 1 81 ? -9.330 12.596 -9.213 1.00 66.94 81 VAL A O 1
ATOM 600 N N . ARG A 1 82 ? -7.827 13.658 -7.933 1.00 65.00 82 ARG A N 1
ATOM 601 C CA . ARG A 1 82 ? -7.490 14.688 -8.932 1.00 65.00 82 ARG A CA 1
ATOM 602 C C . ARG A 1 82 ? -6.560 14.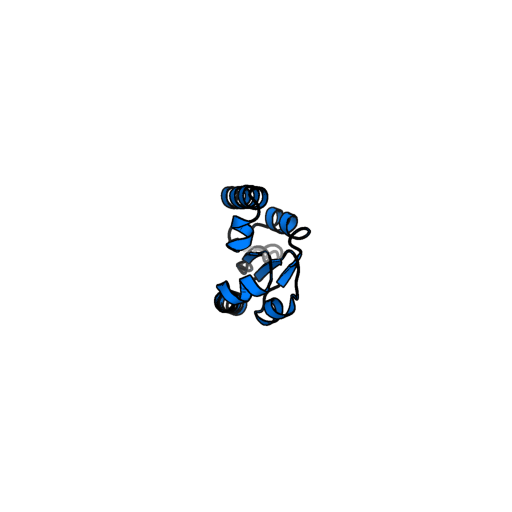181 -10.034 1.00 65.00 82 ARG A C 1
ATOM 604 O O . ARG A 1 82 ? -6.603 14.713 -11.139 1.00 65.00 82 ARG A O 1
ATOM 611 N N . GLY A 1 83 ? -5.708 13.205 -9.726 1.00 62.38 83 GLY A N 1
ATOM 612 C CA . GLY A 1 83 ? -4.723 12.631 -10.644 1.00 62.38 83 GLY A CA 1
ATOM 613 C C . GLY A 1 83 ? -5.179 11.358 -11.359 1.00 62.38 83 GLY A C 1
ATOM 614 O O . GLY A 1 83 ? -4.428 10.846 -12.192 1.00 62.38 83 GLY A O 1
ATOM 615 N N . ALA A 1 84 ? -6.376 10.846 -11.047 1.00 60.31 84 ALA A N 1
ATOM 616 C CA . ALA A 1 84 ? -6.937 9.634 -11.632 1.00 60.31 84 ALA A CA 1
ATOM 617 C C . ALA A 1 84 ? -6.978 9.736 -13.165 1.00 60.31 84 ALA A C 1
ATOM 619 O O . ALA A 1 84 ? -7.832 10.376 -13.775 1.00 60.31 84 ALA A O 1
ATOM 620 N N . SER A 1 85 ? -5.986 9.111 -13.791 1.00 59.09 85 SER A N 1
ATOM 621 C CA . SER A 1 85 ? -5.868 8.988 -15.238 1.00 59.09 85 SER A CA 1
ATOM 622 C C . SER A 1 85 ? -6.698 7.788 -15.706 1.00 59.09 85 SER A C 1
ATOM 624 O O . SER A 1 85 ? -6.846 6.828 -14.954 1.00 59.09 85 SER A O 1
ATOM 626 N N . HIS A 1 86 ? -7.152 7.775 -16.967 1.00 57.12 86 HIS A N 1
ATOM 627 C CA . HIS A 1 86 ? -7.960 6.698 -17.590 1.00 57.12 86 HIS A CA 1
ATOM 628 C C . HIS A 1 86 ? -7.255 5.309 -17.682 1.00 57.12 86 HIS A C 1
ATOM 630 O O . HIS A 1 86 ? -7.647 4.450 -18.465 1.00 57.12 86 HIS A O 1
ATOM 636 N N . GLY A 1 87 ? -6.182 5.078 -16.921 1.00 60.53 87 GLY A N 1
ATOM 637 C CA . GLY A 1 87 ? -5.438 3.817 -16.838 1.00 60.53 87 GLY A CA 1
ATOM 638 C C . GLY A 1 87 ? -4.968 3.474 -15.421 1.00 60.53 87 GLY A C 1
ATOM 639 O O . GLY A 1 87 ? -4.062 2.655 -15.271 1.00 60.53 87 GLY A O 1
ATOM 640 N N . ALA A 1 88 ? -5.537 4.120 -14.399 1.00 73.00 88 ALA A N 1
ATOM 641 C CA . ALA A 1 88 ? -5.252 3.823 -13.002 1.00 73.00 88 ALA A CA 1
ATOM 642 C C . ALA A 1 88 ? -6.166 2.693 -12.494 1.00 73.00 88 ALA A C 1
ATOM 644 O O . ALA A 1 88 ? -7.389 2.807 -12.537 1.00 73.00 88 ALA A O 1
ATOM 645 N N . ALA A 1 89 ? -5.578 1.604 -11.999 1.00 83.56 89 ALA A N 1
ATOM 646 C CA . ALA A 1 89 ? -6.296 0.574 -11.255 1.00 83.56 89 ALA A CA 1
ATOM 647 C C . ALA A 1 89 ? -6.470 1.010 -9.790 1.00 83.56 89 ALA A C 1
ATOM 649 O O . ALA A 1 89 ? -5.557 1.601 -9.212 1.00 83.56 89 ALA A O 1
ATOM 650 N N . LEU A 1 90 ? -7.616 0.690 -9.183 1.00 85.00 90 LEU A N 1
ATOM 651 C CA . LEU A 1 90 ? -7.905 0.958 -7.771 1.00 85.00 90 LEU A CA 1
ATOM 652 C C . LEU A 1 90 ? -8.170 -0.354 -7.026 1.00 85.00 90 LEU A C 1
ATOM 654 O O . LEU A 1 90 ? -8.987 -1.163 -7.463 1.00 85.00 90 LEU A O 1
ATOM 658 N N . ALA A 1 91 ? -7.505 -0.539 -5.889 1.00 86.19 91 ALA A N 1
ATOM 659 C CA . ALA A 1 91 ? -7.766 -1.610 -4.936 1.00 86.19 91 ALA A CA 1
ATOM 660 C C . ALA A 1 91 ? -8.053 -1.021 -3.550 1.00 86.19 91 ALA A C 1
ATOM 662 O O . ALA A 1 91 ? -7.554 0.046 -3.196 1.00 86.19 91 ALA A O 1
ATOM 663 N N . VAL A 1 92 ? -8.868 -1.716 -2.762 1.00 84.38 92 VAL A N 1
ATOM 664 C CA . VAL A 1 92 ? -9.279 -1.269 -1.428 1.00 84.38 92 VAL A CA 1
ATOM 665 C C . VAL A 1 92 ? -9.242 -2.465 -0.495 1.00 84.38 92 VAL A C 1
ATOM 667 O O . VAL A 1 92 ? -9.739 -3.536 -0.850 1.00 84.38 92 VAL A O 1
ATOM 670 N N . SER A 1 93 ? -8.654 -2.284 0.682 1.00 83.38 93 SER A N 1
ATOM 671 C CA . SER A 1 93 ? -8.618 -3.315 1.712 1.00 83.38 93 SER A CA 1
ATOM 672 C C . SER A 1 93 ? -10.024 -3.607 2.246 1.00 83.38 93 SER A C 1
ATOM 674 O O . SER A 1 93 ? -10.859 -2.708 2.390 1.00 83.38 93 SER A O 1
ATOM 676 N N . ALA A 1 94 ? -10.310 -4.887 2.491 1.00 80.62 94 ALA A N 1
ATOM 677 C CA . ALA A 1 94 ? -11.636 -5.326 2.921 1.00 80.62 94 ALA A CA 1
ATOM 678 C C . ALA A 1 94 ? -12.002 -4.745 4.294 1.00 80.62 94 ALA A C 1
ATOM 680 O O . ALA A 1 94 ? -13.146 -4.340 4.505 1.00 80.62 94 ALA A O 1
ATOM 681 N N . ASP A 1 95 ? -11.012 -4.630 5.180 1.00 79.00 95 ASP A N 1
ATOM 682 C CA . ASP A 1 95 ? -11.168 -4.032 6.502 1.00 79.00 95 ASP A CA 1
ATOM 683 C C . ASP A 1 95 ? -11.519 -2.548 6.398 1.00 79.00 95 ASP A C 1
ATOM 685 O O . ASP A 1 95 ? -12.474 -2.097 7.030 1.00 79.00 95 ASP A O 1
ATOM 689 N N . LEU A 1 96 ? -10.824 -1.792 5.539 1.00 76.50 96 LEU A N 1
ATOM 690 C CA . LEU A 1 96 ? -11.130 -0.378 5.317 1.00 76.50 96 LEU A CA 1
ATOM 691 C C . LEU A 1 96 ? -12.529 -0.191 4.705 1.00 76.50 96 LEU A C 1
ATOM 693 O O . LEU A 1 96 ? -13.279 0.695 5.115 1.00 76.50 96 LEU A O 1
ATOM 697 N N . LEU A 1 97 ? -12.904 -1.052 3.755 1.00 73.94 97 LEU A N 1
ATOM 698 C CA . LEU A 1 97 ? -14.225 -1.027 3.123 1.00 73.94 97 LEU A CA 1
ATOM 699 C C . LEU A 1 97 ? -15.360 -1.368 4.107 1.00 73.94 97 LEU A C 1
ATOM 701 O O . LEU A 1 97 ? -16.482 -0.875 3.955 1.00 73.94 97 LEU A O 1
ATOM 705 N N . GLY A 1 98 ? -15.084 -2.227 5.090 1.00 75.25 98 GLY A N 1
ATOM 706 C CA . GLY A 1 98 ? -16.025 -2.620 6.137 1.00 75.25 98 GLY A CA 1
ATOM 707 C C . GLY A 1 98 ? -16.120 -1.623 7.294 1.00 75.25 98 GLY A C 1
ATOM 708 O O . GLY A 1 98 ? -17.181 -1.521 7.911 1.00 75.25 98 GLY A O 1
ATOM 709 N N . ALA A 1 99 ? -15.044 -0.886 7.577 1.00 70.50 99 ALA A N 1
ATOM 710 C CA . ALA A 1 99 ? -14.932 -0.020 8.747 1.00 70.50 99 ALA A CA 1
ATOM 711 C C . ALA A 1 99 ? -15.663 1.324 8.610 1.00 70.50 99 ALA A C 1
ATOM 713 O O . ALA A 1 99 ? -16.198 1.815 9.605 1.00 70.50 99 ALA A O 1
ATOM 714 N N . ASP A 1 100 ? -15.714 1.925 7.414 1.00 69.12 100 ASP A N 1
ATOM 715 C CA . ASP A 1 100 ? -16.294 3.263 7.242 1.00 69.12 100 ASP A CA 1
ATOM 716 C C . ASP A 1 100 ? -17.180 3.385 5.990 1.00 69.12 100 ASP A C 1
ATOM 718 O O . ASP A 1 100 ? -16.740 3.316 4.839 1.00 69.12 100 ASP A O 1
ATOM 722 N N . ILE A 1 101 ? -18.472 3.633 6.226 1.00 66.62 101 ILE A N 1
ATOM 723 C CA . ILE A 1 101 ? -19.470 3.844 5.173 1.00 66.62 101 ILE A CA 1
ATOM 724 C C . ILE A 1 101 ? -19.187 5.087 4.319 1.00 66.62 101 ILE A C 1
ATOM 726 O O . ILE A 1 101 ? -19.545 5.110 3.144 1.00 66.62 101 ILE A O 1
ATOM 730 N N . ARG A 1 102 ? -18.519 6.102 4.877 1.00 68.00 102 ARG A N 1
ATOM 731 C CA . ARG A 1 102 ? -18.144 7.333 4.169 1.00 68.00 102 ARG A CA 1
ATOM 732 C C . ARG A 1 102 ? -16.997 7.076 3.202 1.00 68.00 102 ARG A C 1
ATOM 734 O O . ARG A 1 102 ? -17.038 7.557 2.073 1.00 68.00 102 ARG A O 1
ATOM 741 N N . VAL A 1 103 ? -16.013 6.280 3.623 1.00 67.56 103 VAL A N 1
ATOM 742 C CA . VAL A 1 103 ? -14.907 5.831 2.765 1.00 67.56 103 VAL A CA 1
ATOM 743 C C . VAL A 1 103 ? -15.458 5.006 1.603 1.00 67.56 103 VAL A C 1
ATOM 745 O O . VAL A 1 103 ? -15.089 5.235 0.452 1.00 67.56 103 VAL A O 1
ATOM 748 N N . ARG A 1 104 ? -16.425 4.120 1.870 1.00 66.75 104 ARG A N 1
ATOM 749 C CA . ARG A 1 104 ? -17.118 3.345 0.833 1.00 66.75 104 ARG A CA 1
ATOM 750 C C . ARG A 1 104 ? -17.850 4.219 -0.189 1.00 66.75 104 ARG A C 1
ATOM 752 O O . ARG A 1 104 ? -17.713 3.976 -1.387 1.00 66.75 104 ARG A O 1
ATOM 759 N N . ASP A 1 105 ? -18.613 5.214 0.257 1.00 68.25 105 ASP A N 1
ATOM 760 C CA . ASP A 1 105 ? -19.340 6.113 -0.647 1.00 68.25 105 ASP A CA 1
ATOM 761 C C . ASP A 1 105 ? -18.388 6.949 -1.516 1.00 68.25 105 ASP A C 1
ATOM 763 O O . ASP A 1 105 ? -18.632 7.116 -2.714 1.00 68.25 105 ASP A O 1
ATOM 767 N N . GLU A 1 106 ? -17.266 7.407 -0.954 1.00 69.75 106 GLU A N 1
ATOM 768 C CA . GLU A 1 106 ? -16.267 8.175 -1.702 1.00 69.75 106 GLU A CA 1
ATOM 769 C C . GLU A 1 106 ? -15.510 7.302 -2.718 1.00 69.75 106 GLU A C 1
ATOM 771 O O . GLU A 1 106 ? -15.337 7.700 -3.871 1.00 69.75 106 GLU A O 1
ATOM 776 N N . ILE A 1 107 ? -15.152 6.064 -2.360 1.00 68.81 107 ILE A N 1
ATOM 777 C CA . ILE A 1 107 ? -14.561 5.085 -3.289 1.00 68.81 107 ILE A CA 1
ATOM 778 C C . ILE A 1 107 ? -15.507 4.796 -4.456 1.00 68.81 107 ILE A C 1
ATOM 780 O O . ILE A 1 107 ? -15.099 4.823 -5.618 1.00 68.81 107 ILE A O 1
ATOM 784 N N . LEU A 1 108 ? -16.786 4.534 -4.167 1.00 66.19 108 LEU A N 1
ATOM 785 C CA . LEU A 1 108 ? -17.795 4.282 -5.198 1.00 66.19 108 LEU A CA 1
ATOM 786 C C . LEU A 1 108 ? -17.989 5.493 -6.109 1.00 66.19 108 LEU A C 1
ATOM 788 O O . LEU A 1 108 ? -18.287 5.337 -7.293 1.00 66.19 108 LEU A O 1
ATOM 792 N N . ARG A 1 109 ? -17.822 6.704 -5.578 1.00 67.25 109 ARG A N 1
ATOM 793 C CA . ARG A 1 109 ? -17.851 7.926 -6.371 1.00 67.25 109 ARG A CA 1
ATOM 794 C C . ARG A 1 109 ? -16.637 8.020 -7.294 1.00 67.25 109 ARG A C 1
ATOM 796 O O . ARG A 1 109 ? -16.838 8.310 -8.470 1.00 67.25 109 ARG A O 1
ATOM 803 N N . VAL A 1 110 ? -15.427 7.726 -6.817 1.00 65.62 110 VAL A N 1
ATOM 804 C CA . VAL A 1 110 ? -14.205 7.700 -7.645 1.00 65.62 110 VAL A CA 1
ATOM 805 C C . VAL A 1 110 ? -14.319 6.666 -8.769 1.00 65.62 110 VAL A C 1
ATOM 807 O O . VAL A 1 110 ? -14.047 6.990 -9.920 1.00 65.62 110 VAL A O 1
ATOM 810 N N . LEU A 1 111 ? -14.828 5.465 -8.475 1.00 64.25 111 LEU A N 1
ATOM 811 C CA . LEU A 1 111 ? -15.040 4.405 -9.471 1.00 64.25 111 LEU A CA 1
ATOM 812 C C . LEU A 1 111 ? -16.056 4.768 -10.566 1.00 64.25 111 LEU A C 1
ATOM 814 O O . LEU A 1 111 ? -15.980 4.233 -11.665 1.00 64.25 111 LEU A O 1
ATOM 818 N N . LYS A 1 112 ? -17.022 5.652 -10.284 1.00 59.09 112 LYS A N 1
ATOM 819 C CA . LYS A 1 112 ? -18.032 6.095 -11.264 1.00 59.09 112 LYS A CA 1
ATOM 820 C C . LYS A 1 112 ? -17.543 7.201 -12.206 1.00 59.09 112 LYS A C 1
ATOM 822 O O . LYS A 1 112 ? -18.244 7.497 -13.169 1.00 59.09 112 LYS A O 1
ATOM 827 N N . HIS A 1 113 ? -16.413 7.840 -11.899 1.00 53.50 113 HIS A N 1
ATOM 828 C CA . HIS A 1 113 ? -15.896 9.000 -12.639 1.00 53.50 113 HIS A CA 1
ATOM 829 C C . HIS A 1 113 ? -14.527 8.752 -13.301 1.00 53.50 113 HIS A C 1
ATOM 831 O O . HIS A 1 113 ? -13.970 9.693 -13.867 1.00 53.50 113 HIS A O 1
ATOM 837 N N . GLY A 1 114 ? -13.987 7.530 -13.217 1.00 46.97 114 GLY A N 1
ATOM 838 C CA . GLY A 1 114 ? -12.815 7.074 -13.978 1.00 46.97 114 GLY A CA 1
ATOM 839 C C . GLY A 1 114 ? -13.220 6.315 -15.233 1.00 46.97 114 GLY A C 1
ATOM 840 O O . GLY A 1 114 ? -12.439 6.374 -16.206 1.00 46.97 114 GLY A O 1
#

Foldseek 3Di:
DDDDDDDPPPPPPDPPDPPQAEEEEEEAEPVLCCVPCLVVLLVCLVVRHAYEYAYCDDDCVSVVVSNYHYHHNVVCVVVCLVPVDPRYHYHYGPCRCVPDPVSVVVVVVSVVVD

pLDDT: mean 75.41, std 18.84, range [33.28, 96.75]

Secondary structure (DSSP, 8-state):
--PPP--GGGTTS-S------EEEEEES-HHHHHHHHHHHHHHHHHTT-EEEEEESSS--HHHHHTT-EEEEHHHHHHHHHHH--TTEEEEE-HHHHHH-HHHHHHHHHHHHH-